Protein AF-A0A2W6T970-F1 (afdb_monomer)

Nearest PDB structures (foldseek):
  1y7y-assembly1_B  TM=8.444E-01  e=2.408E-03  Aeromonas hydrophila
  6rmq-assembly1_A-2  TM=8.717E-01  e=4.153E-03  Deinococcus deserti
  4ia8-assembly1_B  TM=7.438E-01  e=7.609E-03  Enterobacter sp. RFL1396
  3f52-assembly1_A  TM=7.576E-01  e=1.776E-02  Corynebacterium glutamicum
  6hua-assembly1_A  TM=7.014E-01  e=9.114E-02  Streptococcus vestibularis F0396

Structure (mmCIF, N/CA/C/O backbone):
data_AF-A0A2W6T970-F1
#
_entry.id   AF-A0A2W6T970-F1
#
loop_
_atom_site.group_PDB
_atom_site.id
_atom_site.type_symbol
_atom_site.label_atom_id
_atom_site.label_alt_id
_atom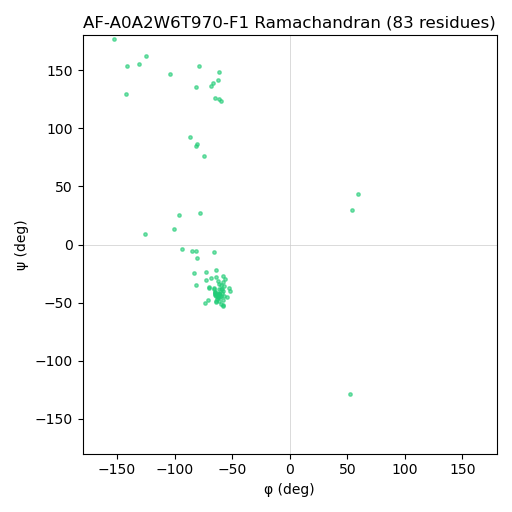_site.label_comp_id
_atom_site.label_asym_id
_atom_site.label_entity_id
_atom_site.label_seq_id
_atom_site.pdbx_PDB_ins_code
_atom_site.Cartn_x
_atom_site.Cartn_y
_atom_site.Cartn_z
_atom_site.occupancy
_atom_site.B_iso_or_equiv
_atom_site.auth_seq_id
_atom_site.auth_comp_id
_atom_site.auth_asym_id
_atom_site.auth_atom_id
_atom_site.pdbx_PDB_model_num
ATOM 1 N N . MET A 1 1 ? -7.380 -0.483 28.790 1.00 53.28 1 MET A N 1
ATOM 2 C CA . MET A 1 1 ? -7.524 0.433 27.644 1.00 53.28 1 MET A CA 1
ATOM 3 C C . MET A 1 1 ? -7.460 -0.428 26.409 1.00 53.28 1 MET A C 1
ATOM 5 O O . MET A 1 1 ? -6.479 -1.150 26.276 1.00 53.28 1 MET A O 1
ATOM 9 N N . SER A 1 2 ? -8.506 -0.422 25.591 1.00 62.53 2 SER A N 1
ATOM 10 C CA . SER A 1 2 ? -8.431 -1.016 24.259 1.00 62.53 2 SER A CA 1
ATOM 11 C C . SER A 1 2 ? -7.322 -0.291 23.483 1.00 62.53 2 SER A C 1
ATOM 13 O O . SER A 1 2 ? -7.285 0.941 23.454 1.00 62.53 2 SER A O 1
ATOM 15 N N . GLU A 1 3 ? -6.334 -1.037 22.991 1.00 83.12 3 GLU A N 1
ATOM 16 C CA . GLU A 1 3 ? -5.222 -0.480 22.222 1.00 83.12 3 GLU A CA 1
ATOM 17 C C . GLU A 1 3 ? -5.670 -0.290 20.771 1.00 83.12 3 GLU A C 1
ATOM 19 O O . GLU A 1 3 ? -6.309 -1.163 20.180 1.00 83.12 3 GLU A O 1
ATOM 24 N N . PHE A 1 4 ? -5.344 0.857 20.172 1.00 93.25 4 PHE A N 1
ATOM 25 C CA . PHE A 1 4 ? -5.672 1.072 18.770 1.00 93.25 4 PHE A CA 1
ATOM 26 C C . PHE A 1 4 ? -4.893 0.094 17.875 1.00 93.25 4 PHE A C 1
ATOM 28 O O . PHE A 1 4 ? -3.664 0.083 17.892 1.00 93.25 4 PHE A O 1
ATOM 35 N N . LYS A 1 5 ? -5.588 -0.660 17.012 1.00 95.25 5 LYS A N 1
ATOM 36 C CA . LYS A 1 5 ? -5.005 -1.664 16.097 1.00 95.25 5 LYS A CA 1
ATOM 37 C C . LYS A 1 5 ? -4.352 -1.043 14.848 1.00 95.25 5 LYS A C 1
ATOM 39 O O . LYS A 1 5 ? -4.249 -1.668 13.797 1.00 95.25 5 LYS A O 1
ATOM 44 N N . THR A 1 6 ? -3.875 0.202 14.944 1.00 93.88 6 THR A N 1
ATOM 45 C CA . THR A 1 6 ? -3.315 0.978 13.822 1.00 93.88 6 THR A CA 1
ATOM 46 C C . THR A 1 6 ? -2.189 0.236 13.100 1.00 93.88 6 THR A C 1
ATOM 48 O O . THR A 1 6 ? -2.170 0.205 11.872 1.00 93.88 6 THR A O 1
ATOM 51 N N . ASN A 1 7 ? -1.257 -0.370 13.841 1.00 94.12 7 ASN A N 1
ATOM 52 C CA . ASN A 1 7 ? -0.121 -1.082 13.246 1.00 94.12 7 ASN A CA 1
ATOM 53 C C . ASN A 1 7 ? -0.557 -2.376 12.544 1.00 94.12 7 ASN A C 1
ATOM 55 O O . ASN A 1 7 ? -0.042 -2.696 11.479 1.00 94.12 7 ASN A O 1
ATOM 59 N N . GLU A 1 8 ? -1.539 -3.087 13.099 1.00 95.44 8 GLU A N 1
ATOM 60 C CA . GLU A 1 8 ? -2.109 -4.288 12.484 1.00 95.44 8 GLU A CA 1
ATOM 61 C C . GLU A 1 8 ? -2.797 -3.952 11.155 1.00 95.44 8 GLU A C 1
ATOM 63 O O . GLU A 1 8 ? -2.495 -4.558 10.130 1.00 95.44 8 GLU A O 1
ATOM 68 N N . ILE A 1 9 ? -3.640 -2.915 11.142 1.00 95.69 9 ILE A N 1
ATOM 69 C CA . ILE A 1 9 ? -4.340 -2.462 9.932 1.00 95.69 9 ILE A CA 1
ATOM 70 C C . ILE A 1 9 ? -3.339 -2.018 8.852 1.00 95.69 9 ILE A C 1
ATOM 72 O O . ILE A 1 9 ? -3.496 -2.371 7.683 1.00 95.69 9 ILE A O 1
ATOM 76 N N . LYS A 1 10 ? -2.281 -1.279 9.222 1.00 95.31 10 LYS A N 1
ATOM 77 C CA . LYS A 1 10 ? -1.215 -0.877 8.283 1.00 95.31 10 LYS A CA 1
ATOM 78 C C . LYS A 1 10 ? -0.494 -2.080 7.683 1.00 95.31 10 LYS A C 1
ATOM 80 O O . LYS A 1 10 ? -0.291 -2.124 6.468 1.00 95.31 10 LYS A O 1
ATOM 85 N N . LYS A 1 11 ? -0.170 -3.071 8.514 1.00 96.50 11 LYS A N 1
ATOM 86 C CA . LYS A 1 11 ? 0.463 -4.312 8.072 1.00 96.50 11 LYS A CA 1
ATOM 87 C C . LYS A 1 11 ? -0.422 -5.084 7.089 1.00 96.50 11 LYS A C 1
ATOM 89 O O . LYS A 1 11 ? 0.085 -5.523 6.060 1.00 96.50 11 LYS A O 1
ATOM 94 N N . LEU A 1 12 ? -1.731 -5.171 7.338 1.00 97.19 12 LEU A N 1
ATOM 95 C CA . LEU A 1 12 ? -2.676 -5.809 6.412 1.00 97.19 12 LEU A CA 1
ATOM 96 C C . LEU A 1 12 ? -2.714 -5.107 5.047 1.00 97.19 12 LEU A C 1
ATOM 98 O O . LEU A 1 12 ? -2.750 -5.767 4.012 1.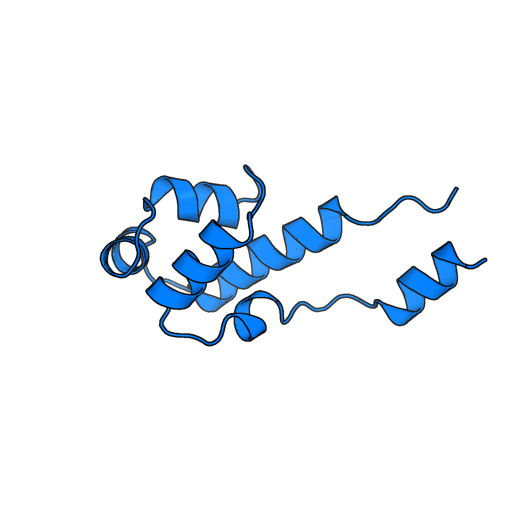00 97.19 12 LEU A O 1
ATOM 102 N N . VAL A 1 13 ? -2.636 -3.773 5.016 1.00 97.38 13 VAL A N 1
ATOM 103 C CA . VAL A 1 13 ? -2.526 -3.021 3.753 1.00 97.38 13 VAL A CA 1
ATOM 104 C C . VAL A 1 13 ? -1.204 -3.326 3.035 1.00 97.38 13 VAL A C 1
ATOM 106 O O . VAL A 1 13 ? -1.190 -3.527 1.819 1.00 97.38 13 VAL A O 1
ATOM 109 N N . ALA A 1 14 ? -0.085 -3.397 3.763 1.00 97.62 14 ALA A N 1
ATOM 110 C CA . ALA A 1 14 ? 1.212 -3.767 3.190 1.00 97.62 14 ALA A CA 1
ATOM 111 C C . ALA A 1 14 ? 1.201 -5.190 2.593 1.00 97.62 14 ALA A C 1
ATOM 113 O O . ALA A 1 14 ? 1.721 -5.411 1.493 1.00 97.62 14 ALA A O 1
ATOM 114 N N . GLU A 1 15 ? 0.571 -6.141 3.285 1.00 97.50 15 GLU A N 1
ATOM 115 C CA . GLU A 1 15 ? 0.361 -7.513 2.815 1.00 97.50 15 GLU A CA 1
ATOM 116 C C . GLU A 1 15 ? -0.535 -7.543 1.572 1.00 97.50 15 GLU A C 1
ATOM 118 O O . GLU A 1 15 ? -0.161 -8.152 0.567 1.00 97.50 15 GLU A O 1
ATOM 123 N N . ARG A 1 16 ? -1.630 -6.775 1.563 1.00 98.00 16 ARG A N 1
ATOM 124 C CA . ARG A 1 16 ? -2.525 -6.667 0.405 1.00 98.00 16 ARG A CA 1
ATOM 125 C C . ARG A 1 16 ? -1.817 -6.148 -0.850 1.00 98.00 16 ARG A C 1
ATOM 127 O O . ARG A 1 16 ? -2.045 -6.654 -1.952 1.00 98.00 16 ARG A O 1
ATOM 134 N N . ILE A 1 17 ? -0.901 -5.186 -0.703 1.00 97.88 17 ILE A N 1
ATOM 135 C CA . ILE A 1 17 ? -0.057 -4.709 -1.813 1.00 97.88 17 ILE A CA 1
ATOM 136 C C . ILE A 1 17 ? 0.825 -5.844 -2.363 1.00 97.88 17 ILE A C 1
ATOM 138 O O . ILE A 1 17 ? 0.957 -5.973 -3.585 1.00 97.88 17 ILE A O 1
ATOM 142 N N . LYS A 1 18 ? 1.420 -6.678 -1.497 1.00 97.31 18 LYS A N 1
ATOM 143 C CA . LYS A 1 18 ? 2.230 -7.835 -1.925 1.00 97.31 18 LYS A CA 1
ATOM 144 C C . LYS A 1 18 ? 1.400 -8.876 -2.661 1.00 97.31 18 LYS A C 1
ATOM 146 O O . LYS 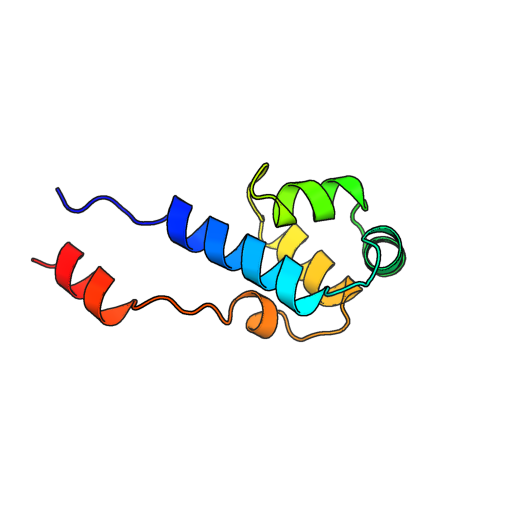A 1 18 ? 1.856 -9.374 -3.689 1.00 97.31 18 LYS A O 1
ATOM 151 N N . GLU A 1 19 ? 0.213 -9.184 -2.150 1.00 97.81 19 GLU A N 1
ATOM 152 C CA . GLU A 1 19 ? -0.709 -10.138 -2.766 1.00 97.81 19 GLU A CA 1
ATOM 153 C C . GLU A 1 19 ? -1.074 -9.715 -4.188 1.00 97.81 19 GLU A C 1
ATOM 155 O O . GLU A 1 19 ? -0.881 -10.483 -5.128 1.00 97.81 19 GLU A O 1
ATOM 160 N N . ILE A 1 20 ? -1.527 -8.470 -4.364 1.00 97.81 20 ILE A N 1
ATOM 161 C CA . ILE A 1 20 ? -1.948 -7.954 -5.674 1.00 97.81 20 ILE A CA 1
ATOM 162 C C . ILE A 1 20 ? -0.770 -7.867 -6.644 1.00 97.81 20 ILE A C 1
ATOM 164 O O . ILE A 1 20 ? -0.914 -8.158 -7.833 1.00 97.81 20 ILE A O 1
ATOM 168 N N . LYS A 1 21 ? 0.410 -7.471 -6.157 1.00 96.88 21 LYS A N 1
ATOM 169 C CA . LYS A 1 21 ? 1.635 -7.483 -6.961 1.00 96.88 21 LYS A CA 1
ATOM 170 C C . LYS A 1 21 ? 1.944 -8.893 -7.487 1.00 96.88 21 LYS A C 1
ATOM 172 O O . LYS A 1 21 ? 2.455 -9.011 -8.606 1.00 96.88 21 LYS A O 1
ATOM 177 N N . GLY A 1 22 ? 1.736 -9.931 -6.673 1.00 97.38 22 GLY A N 1
ATOM 178 C CA . GLY A 1 22 ? 2.159 -11.300 -6.968 1.00 97.38 22 GLY A CA 1
ATOM 179 C C . GLY A 1 22 ? 3.647 -11.369 -7.327 1.00 97.38 22 GLY A C 1
ATOM 180 O O . GLY A 1 22 ? 4.500 -10.786 -6.647 1.00 97.38 22 GLY A O 1
ATOM 181 N N . ASP A 1 23 ? 3.965 -12.000 -8.457 1.00 97.50 23 ASP A N 1
ATOM 182 C CA . ASP A 1 23 ? 5.342 -12.158 -8.946 1.00 97.50 23 ASP A CA 1
ATOM 183 C C . ASP A 1 23 ? 5.892 -10.931 -9.693 1.00 97.50 23 ASP A C 1
ATOM 185 O O . ASP A 1 23 ? 7.076 -10.885 -10.034 1.00 97.50 23 ASP A O 1
ATOM 189 N N . MET A 1 24 ? 5.079 -9.892 -9.932 1.00 97.62 24 MET A N 1
ATOM 190 C CA . MET A 1 24 ? 5.521 -8.708 -10.676 1.00 97.62 24 MET A CA 1
ATOM 191 C C . MET A 1 24 ? 6.686 -8.017 -9.948 1.00 97.62 24 MET A C 1
ATOM 193 O O . MET A 1 24 ? 6.534 -7.646 -8.785 1.00 97.62 24 MET A O 1
ATOM 197 N N . PRO A 1 25 ? 7.847 -7.777 -10.583 1.00 98.06 25 PRO A N 1
ATOM 198 C CA . PRO A 1 25 ? 8.938 -7.053 -9.935 1.00 98.06 25 PRO A CA 1
ATOM 199 C C . PRO A 1 25 ? 8.535 -5.615 -9.580 1.00 98.06 25 PRO A C 1
ATOM 201 O O . PRO A 1 25 ? 7.907 -4.933 -10.390 1.00 98.06 25 PRO A O 1
ATOM 204 N N . TYR A 1 26 ? 8.969 -5.100 -8.423 1.00 98.38 26 TYR A N 1
ATOM 205 C CA . TYR A 1 26 ? 8.670 -3.717 -8.008 1.00 98.38 26 TYR A CA 1
ATOM 206 C C . TYR A 1 26 ? 9.129 -2.665 -9.033 1.00 98.38 26 TYR A C 1
ATOM 208 O O . TYR A 1 26 ? 8.493 -1.626 -9.183 1.00 98.38 26 TYR A O 1
ATOM 216 N N . SER A 1 27 ? 10.192 -2.947 -9.792 1.00 98.50 27 SER A N 1
ATOM 217 C CA . SER A 1 27 ? 10.668 -2.085 -10.882 1.00 98.50 27 SER A CA 1
ATOM 218 C C . SER A 1 27 ? 9.654 -1.920 -12.018 1.00 98.50 27 SER A C 1
ATOM 220 O O . SER A 1 27 ? 9.591 -0.854 -12.624 1.00 98.50 27 SER A O 1
ATOM 222 N N . LYS A 1 28 ? 8.819 -2.932 -12.292 1.00 98.56 28 LYS A N 1
ATOM 223 C CA . LYS A 1 28 ? 7.750 -2.847 -13.303 1.00 98.56 28 LYS A CA 1
ATOM 224 C C . LYS A 1 28 ? 6.586 -1.969 -12.847 1.00 98.56 28 LYS A C 1
ATOM 226 O O . LYS A 1 28 ? 5.950 -1.351 -13.697 1.00 98.56 28 LYS A O 1
ATOM 231 N N . ILE A 1 29 ? 6.331 -1.912 -11.539 1.00 98.50 29 ILE A N 1
ATOM 232 C CA . ILE A 1 29 ? 5.335 -1.016 -10.936 1.00 98.50 29 ILE A CA 1
ATOM 233 C C . ILE A 1 29 ? 5.874 0.417 -10.957 1.00 98.50 29 ILE A C 1
ATOM 235 O O . ILE A 1 29 ? 5.216 1.306 -11.486 1.00 98.50 29 ILE A O 1
ATOM 239 N N . ALA A 1 30 ? 7.107 0.616 -10.477 1.00 98.62 30 ALA A N 1
ATOM 240 C CA . ALA A 1 30 ? 7.780 1.917 -10.439 1.00 98.62 30 ALA A CA 1
ATOM 241 C C . ALA A 1 30 ? 7.921 2.566 -11.825 1.00 98.62 30 ALA A C 1
ATOM 243 O O . ALA A 1 30 ? 7.828 3.777 -11.954 1.00 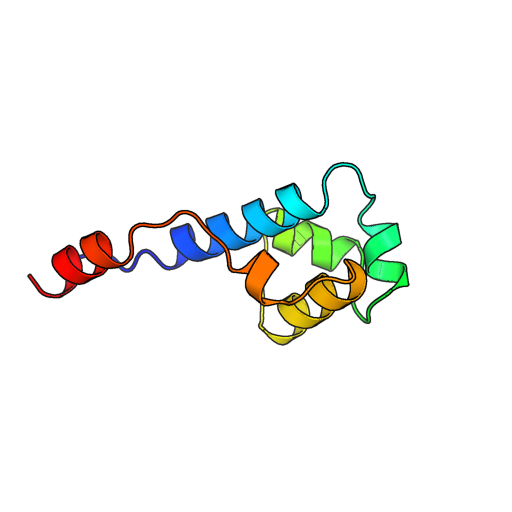98.62 30 ALA A O 1
ATOM 244 N N . ALA A 1 31 ? 8.078 1.773 -12.890 1.00 98.56 31 ALA A N 1
ATOM 245 C CA . ALA A 1 31 ? 8.108 2.284 -14.264 1.00 98.56 31 ALA A CA 1
ATOM 246 C C . ALA A 1 31 ? 6.772 2.903 -14.737 1.00 98.56 31 ALA A C 1
ATOM 248 O O . ALA A 1 31 ? 6.691 3.409 -15.855 1.00 98.56 31 ALA A O 1
ATOM 249 N N . LYS A 1 32 ? 5.709 2.809 -13.932 1.00 98.50 32 LYS A N 1
ATOM 250 C CA . LYS A 1 32 ? 4.337 3.195 -14.279 1.00 98.50 32 LYS A CA 1
ATOM 251 C C . LYS A 1 32 ? 3.718 4.191 -13.287 1.00 98.50 32 LYS A C 1
ATOM 253 O O . LYS A 1 32 ? 2.507 4.420 -13.384 1.00 98.50 32 LYS A O 1
ATOM 258 N N . CYS A 1 33 ? 4.511 4.728 -12.359 1.00 98.06 33 CYS A N 1
ATOM 259 C CA . CYS A 1 33 ? 4.118 5.684 -11.322 1.00 98.06 33 CYS A CA 1
ATOM 260 C C . CYS A 1 33 ? 5.318 6.560 -10.897 1.00 98.06 33 CYS A C 1
ATOM 262 O O . CYS A 1 33 ? 6.430 6.371 -11.387 1.00 98.06 33 CYS A O 1
ATOM 264 N N . ASN A 1 34 ? 5.110 7.524 -10.001 1.00 98.19 34 ASN A N 1
ATOM 265 C CA . ASN A 1 34 ? 6.111 8.535 -9.627 1.00 98.19 34 ASN A CA 1
ATOM 266 C C . ASN A 1 34 ? 6.916 8.186 -8.359 1.00 98.19 34 ASN A C 1
ATOM 268 O O . ASN A 1 34 ? 7.410 9.076 -7.666 1.00 98.19 34 ASN A O 1
ATOM 272 N N . ILE A 1 35 ? 7.052 6.899 -8.024 1.00 98.25 35 ILE A N 1
ATOM 273 C CA . ILE A 1 35 ? 7.794 6.432 -6.840 1.00 98.25 35 ILE A CA 1
ATOM 274 C C . ILE A 1 35 ? 8.779 5.315 -7.191 1.00 98.25 35 ILE A C 1
ATOM 276 O O . ILE A 1 35 ? 8.618 4.586 -8.167 1.00 98.25 35 ILE A O 1
ATOM 280 N N . THR A 1 36 ? 9.825 5.163 -6.378 1.00 98.56 36 THR A N 1
ATOM 281 C CA . THR A 1 36 ? 10.894 4.191 -6.639 1.00 98.56 36 THR A CA 1
ATOM 282 C C . THR A 1 36 ? 10.490 2.766 -6.263 1.00 98.56 36 THR A C 1
ATOM 284 O O . THR A 1 36 ? 9.710 2.541 -5.339 1.00 98.56 36 THR A O 1
ATOM 287 N N . ALA A 1 37 ? 11.106 1.774 -6.912 1.00 98.50 37 ALA A N 1
ATOM 288 C CA . ALA A 1 37 ? 10.936 0.366 -6.547 1.00 98.50 37 ALA A CA 1
ATOM 289 C C . ALA A 1 37 ? 11.307 0.088 -5.077 1.00 98.50 37 ALA A C 1
ATOM 291 O O . ALA A 1 37 ? 10.650 -0.718 -4.423 1.00 98.50 37 ALA A O 1
ATOM 292 N N . ALA A 1 38 ? 12.322 0.786 -4.551 1.00 98.56 38 ALA A N 1
ATOM 29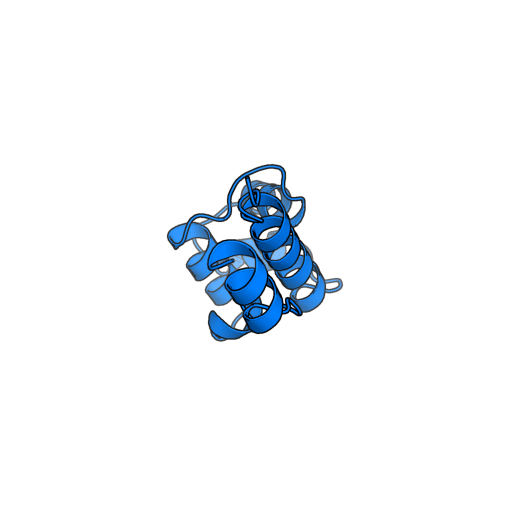3 C CA . ALA A 1 38 ? 12.711 0.712 -3.144 1.00 98.56 38 ALA A CA 1
ATOM 294 C C . ALA A 1 38 ? 11.590 1.211 -2.221 1.00 98.56 38 ALA A C 1
ATOM 296 O O . ALA A 1 38 ? 11.214 0.504 -1.294 1.00 98.56 38 ALA A O 1
ATOM 297 N N . ARG A 1 39 ? 10.975 2.362 -2.534 1.00 98.38 39 ARG A N 1
ATOM 298 C CA . ARG A 1 39 ? 9.842 2.906 -1.768 1.00 98.38 39 ARG A CA 1
ATOM 299 C C . ARG A 1 39 ? 8.656 1.940 -1.746 1.00 98.38 39 ARG A C 1
ATOM 301 O O . ARG A 1 39 ? 8.083 1.714 -0.685 1.00 98.38 39 ARG A O 1
ATOM 308 N N . ILE A 1 40 ? 8.314 1.349 -2.895 1.00 98.44 40 ILE A N 1
ATOM 309 C CA . ILE A 1 40 ? 7.229 0.357 -2.988 1.00 98.44 40 ILE A CA 1
ATOM 310 C C . ILE A 1 40 ? 7.565 -0.872 -2.137 1.00 98.44 40 ILE A C 1
ATOM 312 O O . ILE A 1 40 ? 6.718 -1.353 -1.387 1.00 98.44 40 ILE A O 1
ATOM 316 N N . SER A 1 41 ? 8.805 -1.360 -2.224 1.00 98.31 41 SER A N 1
ATOM 317 C CA . SER A 1 41 ? 9.286 -2.487 -1.425 1.00 98.31 41 SER A CA 1
ATOM 318 C C . SER A 1 41 ? 9.232 -2.195 0.075 1.00 98.31 41 SER A C 1
ATOM 320 O O . SER A 1 41 ? 8.786 -3.050 0.833 1.00 98.31 41 SER A O 1
ATOM 322 N N . ASP A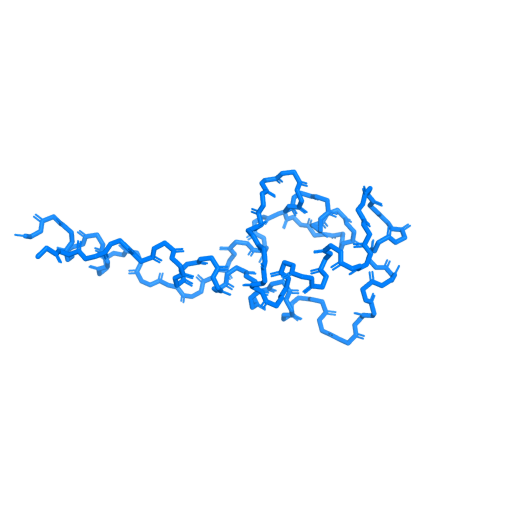 1 42 ? 9.669 -1.019 0.520 1.00 98.56 42 ASP A N 1
ATOM 323 C CA . ASP A 1 42 ? 9.668 -0.669 1.942 1.00 98.56 42 ASP A CA 1
ATOM 324 C C . ASP A 1 42 ? 8.241 -0.580 2.496 1.00 98.56 42 ASP A C 1
ATOM 326 O O . ASP A 1 42 ? 7.985 -1.130 3.564 1.00 98.56 42 ASP A O 1
ATOM 330 N N . VAL A 1 43 ? 7.300 0.004 1.742 1.00 97.94 43 VAL A N 1
ATOM 331 C CA . VAL A 1 43 ? 5.865 -0.017 2.084 1.00 97.94 43 VAL A CA 1
ATOM 332 C C . VAL A 1 43 ? 5.338 -1.448 2.160 1.00 97.94 43 VAL A C 1
ATOM 334 O O . VAL A 1 43 ? 4.740 -1.839 3.152 1.00 97.94 43 VAL A O 1
ATOM 337 N N . SER A 1 44 ? 5.589 -2.253 1.127 1.00 97.31 44 SER A N 1
ATOM 338 C CA . SER A 1 44 ? 5.070 -3.627 1.026 1.00 97.31 44 SER A CA 1
ATOM 339 C C . SER A 1 44 ? 5.629 -4.543 2.124 1.00 97.31 44 SER A C 1
ATOM 341 O O . SER A 1 44 ? 5.067 -5.590 2.429 1.00 97.31 44 SER A O 1
ATOM 343 N N . ASN A 1 45 ? 6.775 -4.186 2.706 1.00 96.88 45 ASN A N 1
ATOM 344 C CA . ASN A 1 45 ? 7.412 -4.896 3.813 1.00 96.88 45 ASN A CA 1
ATOM 345 C C . ASN A 1 45 ? 7.170 -4.238 5.177 1.00 96.88 45 ASN A C 1
ATOM 347 O O . ASN A 1 45 ? 7.868 -4.605 6.118 1.00 96.88 45 ASN A O 1
ATOM 351 N N . ASP A 1 46 ? 6.230 -3.292 5.272 1.00 96.56 46 ASP A N 1
ATOM 352 C CA . ASP A 1 46 ? 5.871 -2.591 6.513 1.00 96.56 46 ASP A CA 1
ATOM 353 C C . ASP A 1 46 ? 7.079 -1.927 7.212 1.00 96.56 46 ASP A C 1
ATOM 355 O O . ASP A 1 46 ? 7.152 -1.790 8.428 1.00 96.56 46 ASP A O 1
ATOM 359 N N . LYS A 1 47 ? 8.087 -1.519 6.427 1.00 97.50 47 LYS A N 1
ATOM 360 C CA . LYS A 1 47 ? 9.271 -0.800 6.931 1.00 97.50 47 LYS A CA 1
ATOM 361 C C . LYS A 1 47 ? 9.012 0.694 7.079 1.00 97.50 47 LYS A C 1
ATOM 363 O O . LYS A 1 47 ? 9.715 1.379 7.817 1.00 97.50 47 LYS A O 1
ATOM 368 N N . ILE A 1 48 ? 8.053 1.202 6.312 1.00 96.44 48 ILE A N 1
ATOM 369 C CA . ILE A 1 48 ? 7.616 2.593 6.302 1.00 96.44 48 ILE A CA 1
ATOM 370 C C . ILE A 1 48 ? 6.103 2.638 6.135 1.00 96.44 48 ILE A C 1
ATOM 372 O O . ILE A 1 48 ? 5.508 1.768 5.502 1.00 96.44 48 ILE A O 1
ATOM 376 N N . ASP A 1 49 ? 5.504 3.713 6.630 1.00 94.94 49 ASP A N 1
ATOM 377 C CA . ASP A 1 49 ? 4.074 3.939 6.488 1.00 94.94 49 ASP A CA 1
ATOM 378 C C . ASP A 1 49 ? 3.661 4.180 5.026 1.00 94.94 49 ASP A C 1
ATOM 380 O O . ASP A 1 49 ? 4.314 4.932 4.285 1.00 94.94 49 ASP A O 1
ATOM 384 N N . CYS A 1 50 ? 2.533 3.591 4.627 1.00 96.38 50 CYS A N 1
ATOM 385 C CA . CYS A 1 50 ? 1.933 3.827 3.322 1.00 96.38 50 CYS A CA 1
ATOM 386 C C . CYS A 1 50 ? 1.123 5.128 3.344 1.00 96.38 50 CYS A C 1
ATOM 388 O O . CYS A 1 50 ? -0.089 5.138 3.551 1.00 96.38 50 CYS A O 1
ATOM 390 N N . GLN A 1 51 ? 1.798 6.256 3.127 1.00 96.19 51 GLN A N 1
ATOM 391 C CA . GLN A 1 51 ? 1.108 7.538 2.981 1.00 96.19 51 GLN A CA 1
ATOM 392 C C . GLN A 1 51 ? 0.164 7.522 1.773 1.00 96.19 51 GLN A C 1
ATOM 394 O O . GLN A 1 51 ? 0.476 6.913 0.750 1.00 96.19 51 GLN A O 1
ATOM 399 N N . LEU A 1 52 ? -0.942 8.270 1.850 1.00 97.44 52 LEU A N 1
ATOM 400 C CA . LEU A 1 52 ? -1.985 8.304 0.816 1.00 97.44 52 LEU A CA 1
ATOM 401 C C . LEU A 1 52 ? -1.444 8.573 -0.601 1.00 97.44 52 LEU A C 1
ATOM 403 O O . LEU A 1 52 ? -1.876 7.936 -1.556 1.00 97.44 52 LEU A O 1
ATOM 407 N N . SER A 1 53 ? -0.463 9.467 -0.748 1.00 97.94 53 SER A N 1
ATOM 408 C CA . SER A 1 53 ? 0.188 9.720 -2.041 1.00 97.94 53 SER A CA 1
ATOM 409 C C . SER A 1 53 ? 0.909 8.479 -2.577 1.00 97.94 53 SER A C 1
ATOM 411 O O . SER A 1 53 ? 0.733 8.110 -3.733 1.00 97.94 53 SER A O 1
ATOM 413 N N . THR A 1 54 ? 1.668 7.785 -1.724 1.00 98.00 54 THR A N 1
ATOM 414 C CA . THR A 1 54 ? 2.357 6.537 -2.083 1.00 98.00 54 THR A CA 1
ATOM 415 C C . THR A 1 54 ? 1.350 5.437 -2.410 1.00 98.00 54 THR A C 1
ATOM 417 O O . THR A 1 54 ? 1.525 4.724 -3.392 1.00 98.00 54 THR A O 1
ATOM 420 N N . PHE A 1 55 ? 0.267 5.340 -1.643 1.00 98.25 55 PHE A N 1
ATOM 421 C CA . PHE A 1 55 ? -0.822 4.397 -1.874 1.00 98.25 55 PHE A CA 1
ATOM 422 C C . PHE A 1 55 ? -1.462 4.574 -3.264 1.00 98.25 55 PHE A C 1
ATOM 424 O O . PHE A 1 55 ? -1.595 3.609 -4.019 1.00 98.25 55 PHE A O 1
ATOM 431 N N . ILE A 1 56 ? -1.783 5.817 -3.645 1.00 98.50 56 ILE A N 1
ATOM 432 C CA . ILE A 1 56 ? -2.345 6.153 -4.965 1.00 98.50 56 ILE A CA 1
ATOM 433 C C . ILE A 1 56 ? -1.339 5.860 -6.090 1.00 98.50 56 ILE A C 1
ATOM 435 O O . ILE A 1 56 ? -1.718 5.311 -7.126 1.00 98.50 56 ILE A O 1
ATOM 439 N N . GLU A 1 57 ? -0.057 6.176 -5.897 1.00 98.62 57 GLU A N 1
ATOM 440 C CA . GLU A 1 57 ? 0.999 5.886 -6.878 1.00 98.62 57 GLU A CA 1
ATOM 441 C C . GLU A 1 57 ? 1.214 4.371 -7.068 1.00 98.62 57 GLU A C 1
ATOM 443 O O . GLU A 1 57 ? 1.386 3.907 -8.197 1.00 98.62 57 GLU A O 1
ATOM 448 N N . ILE A 1 58 ? 1.129 3.565 -6.001 1.00 98.50 58 ILE A N 1
ATOM 449 C CA . ILE A 1 58 ? 1.183 2.094 -6.093 1.00 98.50 58 ILE A CA 1
ATOM 450 C C . ILE A 1 58 ? -0.018 1.559 -6.884 1.00 98.50 58 ILE A C 1
ATOM 452 O O . ILE A 1 58 ? 0.177 0.791 -7.830 1.00 98.50 58 ILE A O 1
ATOM 456 N N . ALA A 1 59 ? -1.242 1.991 -6.554 1.00 98.56 59 ALA A N 1
ATOM 457 C CA . ALA A 1 59 ? -2.453 1.589 -7.278 1.00 98.56 59 ALA A CA 1
ATOM 458 C C . ALA A 1 59 ? -2.373 1.968 -8.766 1.00 98.56 59 ALA A C 1
ATOM 460 O O . ALA A 1 59 ? -2.680 1.158 -9.645 1.00 98.56 59 ALA A O 1
ATOM 461 N N . THR A 1 60 ? -1.863 3.172 -9.047 1.00 98.69 60 THR A N 1
ATOM 462 C CA . THR A 1 60 ? -1.593 3.650 -10.405 1.00 98.69 60 THR A CA 1
ATOM 463 C C . THR A 1 60 ? -0.626 2.710 -11.114 1.00 98.69 60 THR A C 1
ATOM 465 O O . THR A 1 60 ? -0.961 2.200 -12.184 1.00 98.69 60 THR A O 1
ATOM 468 N N . GLY A 1 61 ? 0.534 2.410 -10.521 1.00 98.50 61 GLY A N 1
ATOM 469 C CA . GLY A 1 61 ? 1.540 1.517 -11.106 1.00 98.50 61 GLY A CA 1
ATOM 470 C C . GLY A 1 61 ? 1.027 0.095 -11.378 1.00 98.50 61 GLY A C 1
ATOM 471 O O . GLY A 1 61 ? 1.387 -0.506 -12.395 1.00 98.50 61 GLY A O 1
ATOM 472 N N . LEU A 1 62 ? 0.136 -0.409 -10.521 1.00 98.38 62 LEU A N 1
ATOM 473 C CA . LEU A 1 62 ? -0.539 -1.706 -10.656 1.00 98.38 62 LEU A CA 1
ATOM 474 C C . LEU A 1 62 ? -1.740 -1.689 -11.621 1.00 98.38 62 LEU A C 1
ATOM 476 O O . LEU A 1 62 ? -2.198 -2.755 -12.018 1.00 98.38 62 LEU A O 1
ATOM 480 N N . ARG A 1 63 ? -2.205 -0.507 -12.054 1.00 98.19 63 ARG A N 1
ATOM 481 C CA . ARG A 1 63 ? -3.393 -0.309 -12.912 1.00 98.19 63 ARG A CA 1
ATOM 482 C C . ARG A 1 63 ? -4.682 -0.859 -12.294 1.00 98.19 63 ARG A C 1
ATOM 484 O O . ARG A 1 63 ? -5.499 -1.462 -12.984 1.00 98.19 63 ARG A O 1
ATOM 491 N N . ILE A 1 64 ? -4.870 -0.604 -11.004 1.00 98.44 64 ILE A N 1
ATOM 492 C CA . ILE A 1 64 ? -6.057 -1.014 -10.247 1.00 98.44 64 ILE A CA 1
ATOM 4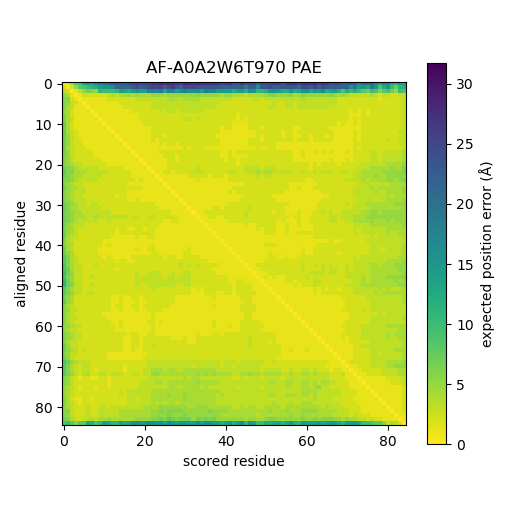93 C C . ILE A 1 64 ? -6.720 0.182 -9.570 1.00 98.44 64 ILE A C 1
ATOM 495 O O . ILE A 1 64 ? -6.106 1.233 -9.375 1.00 98.44 64 ILE A O 1
ATOM 499 N N . HIS A 1 65 ? -7.980 0.012 -9.179 1.00 98.25 65 HIS A N 1
ATOM 500 C CA . HIS A 1 65 ? -8.648 0.985 -8.327 1.00 98.25 65 HIS A CA 1
ATOM 501 C C . HIS A 1 65 ? -8.006 0.972 -6.920 1.00 98.25 65 HIS A C 1
ATOM 503 O O . HIS A 1 65 ? -7.790 -0.112 -6.380 1.00 98.25 65 HIS A O 1
ATOM 509 N N . PRO A 1 66 ? -7.735 2.124 -6.269 1.00 97.50 66 PRO A N 1
ATOM 510 C CA . PRO A 1 66 ? -7.082 2.152 -4.953 1.00 97.50 66 PRO A CA 1
ATOM 511 C C . PRO A 1 66 ? -7.827 1.373 -3.857 1.00 97.50 66 PRO A C 1
ATOM 513 O O . PRO A 1 66 ? -7.201 0.857 -2.941 1.00 97.50 66 PRO A O 1
ATOM 516 N N . LYS A 1 67 ? -9.156 1.234 -3.970 1.00 97.38 67 LYS A N 1
ATOM 517 C CA . LYS A 1 67 ? -9.965 0.380 -3.077 1.00 97.38 67 LYS A CA 1
ATOM 518 C C . LYS A 1 67 ? -9.430 -1.054 -2.991 1.00 97.38 67 LYS A C 1
ATOM 520 O O . LYS A 1 67 ? -9.444 -1.611 -1.908 1.00 97.38 67 LYS A O 1
ATOM 525 N N . GLU A 1 68 ? -8.930 -1.620 -4.088 1.00 98.12 68 GLU A N 1
ATOM 526 C CA . GLU A 1 68 ? -8.429 -3.002 -4.113 1.00 98.12 68 GLU A CA 1
ATOM 527 C C . GLU A 1 68 ? -7.238 -3.199 -3.159 1.00 98.12 68 GLU A C 1
ATOM 529 O O . GLU A 1 68 ? -7.106 -4.249 -2.535 1.00 98.12 68 GLU A O 1
ATOM 534 N N . LEU A 1 69 ? -6.399 -2.168 -2.994 1.00 96.81 69 LEU A N 1
ATOM 535 C CA . LEU A 1 69 ? -5.295 -2.171 -2.030 1.00 96.81 69 LEU A CA 1
ATOM 536 C C . LEU A 1 69 ? -5.773 -2.034 -0.570 1.00 96.81 69 LEU A C 1
ATOM 538 O O . LEU A 1 69 ? -5.052 -2.429 0.340 1.00 96.81 69 LEU A O 1
ATOM 542 N N . PHE A 1 70 ? -6.960 -1.460 -0.346 1.00 94.62 70 PHE A N 1
ATOM 543 C CA . PHE A 1 70 ? -7.595 -1.317 0.974 1.00 94.62 70 PHE A CA 1
ATOM 544 C C . PHE A 1 70 ? -8.563 -2.459 1.302 1.00 94.62 70 PHE A C 1
ATOM 546 O O . PHE A 1 70 ? -9.113 -2.482 2.401 1.00 94.62 70 PHE A O 1
ATOM 553 N N . ASP A 1 71 ? -8.790 -3.383 0.370 1.00 96.06 71 ASP A N 1
ATOM 554 C CA . ASP A 1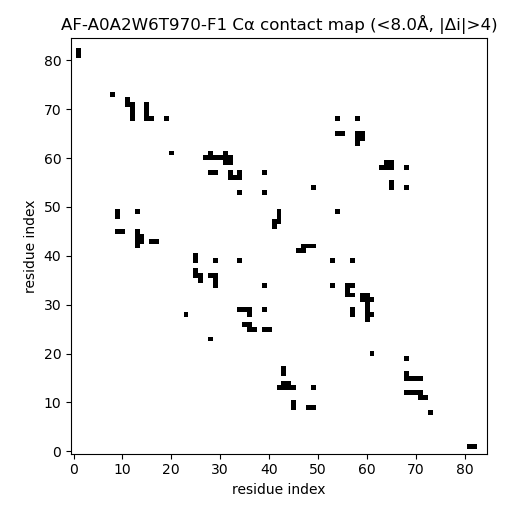 71 ? -9.655 -4.544 0.558 1.00 96.06 71 ASP A CA 1
ATOM 555 C C . ASP A 1 71 ? -8.948 -5.583 1.443 1.00 96.06 71 ASP A C 1
ATOM 557 O O . ASP A 1 71 ? -8.360 -6.551 0.960 1.00 96.06 71 ASP A O 1
ATOM 561 N N . ILE A 1 72 ? -8.924 -5.296 2.747 1.00 96.50 72 ILE A N 1
ATOM 562 C CA . ILE A 1 72 ? -8.263 -6.084 3.791 1.00 96.50 72 ILE A CA 1
ATOM 563 C C . ILE A 1 72 ? -9.278 -6.892 4.598 1.00 96.50 72 ILE A C 1
ATOM 565 O O . ILE A 1 72 ? -10.397 -6.445 4.861 1.00 96.50 72 ILE A O 1
ATOM 569 N N . VAL A 1 73 ? -8.860 -8.072 5.054 1.00 93.81 73 VAL A N 1
ATOM 570 C CA . VAL A 1 73 ? -9.662 -8.916 5.945 1.00 93.81 73 VAL A CA 1
ATOM 571 C C . VAL A 1 73 ? -9.398 -8.496 7.391 1.00 93.81 73 VAL A C 1
ATOM 573 O O . VAL A 1 73 ? -8.454 -8.964 8.019 1.00 93.81 73 VAL A O 1
ATOM 576 N N . PHE A 1 74 ? -10.223 -7.585 7.906 1.00 96.06 74 PHE A N 1
ATOM 577 C CA . PHE A 1 74 ? -10.174 -7.117 9.292 1.00 96.06 74 PHE A CA 1
ATOM 578 C C . PHE A 1 74 ? -11.595 -6.898 9.823 1.00 96.06 74 PHE A C 1
ATOM 580 O O . PHE A 1 74 ? -12.400 -6.222 9.173 1.00 96.06 74 PHE A O 1
ATOM 587 N N . ASP A 1 75 ? -11.920 -7.454 10.994 1.00 95.56 75 ASP A N 1
ATOM 588 C CA . ASP A 1 75 ? -13.243 -7.273 11.598 1.00 95.56 75 ASP A CA 1
ATOM 589 C C . ASP A 1 75 ? -13.335 -5.922 12.318 1.00 95.56 75 ASP A C 1
ATOM 591 O O . ASP A 1 75 ? -13.110 -5.782 13.521 1.00 95.56 75 ASP A O 1
ATOM 595 N N . PHE A 1 76 ? -13.691 -4.894 11.549 1.00 94.75 76 PHE A N 1
ATOM 596 C CA . PHE A 1 76 ? -13.941 -3.563 12.091 1.00 94.75 76 PHE A CA 1
ATOM 597 C C . PHE A 1 76 ? -15.133 -3.526 13.053 1.00 94.75 76 PHE A C 1
ATOM 599 O O . PHE A 1 76 ? -15.150 -2.679 13.941 1.00 94.75 76 PHE A O 1
ATOM 606 N N . LYS A 1 77 ? -16.127 -4.413 12.908 1.00 95.56 77 LYS A N 1
ATOM 607 C CA . LYS A 1 77 ? -17.303 -4.406 13.791 1.00 95.56 77 LYS A CA 1
ATOM 608 C C . LYS A 1 77 ? -16.922 -4.876 15.187 1.00 95.56 77 LYS A C 1
ATOM 610 O O . LYS A 1 77 ? -17.275 -4.206 16.154 1.00 95.56 77 LYS A O 1
ATOM 615 N N . GLU A 1 78 ? -16.196 -5.988 15.278 1.00 95.38 78 GLU A N 1
ATOM 616 C CA . GLU A 1 78 ? -15.658 -6.485 16.546 1.00 95.38 78 GLU A CA 1
ATOM 617 C C . GLU A 1 78 ? -14.700 -5.459 17.155 1.00 95.38 78 GLU A C 1
ATOM 619 O O . GLU A 1 78 ? -14.885 -5.057 18.301 1.00 95.38 78 GLU A O 1
ATOM 624 N N . TYR A 1 79 ? -13.756 -4.939 16.363 1.00 95.06 79 TYR A N 1
ATOM 625 C CA . TYR A 1 79 ? -12.793 -3.948 16.842 1.00 95.06 79 TYR A CA 1
ATOM 626 C C . TYR A 1 79 ? -13.452 -2.688 17.428 1.00 95.06 79 TYR A C 1
ATOM 628 O O . TYR A 1 79 ? -13.045 -2.212 18.487 1.00 95.06 79 TYR A O 1
ATOM 636 N N . TYR A 1 80 ? -14.479 -2.141 16.774 1.00 94.56 80 TYR A N 1
ATOM 637 C CA . TYR A 1 80 ? -15.200 -0.985 17.311 1.00 94.56 80 TYR A CA 1
ATOM 638 C C . TYR A 1 80 ? -16.032 -1.345 18.540 1.00 94.56 80 TYR A C 1
ATOM 640 O O . TYR A 1 80 ? -16.036 -0.583 19.502 1.00 94.56 80 TYR A O 1
ATOM 648 N N . SER A 1 81 ? -16.644 -2.533 18.568 1.00 94.50 81 SER A N 1
ATOM 649 C CA . SER A 1 81 ? -17.311 -3.015 19.778 1.00 94.50 81 SER A CA 1
ATOM 650 C C . SER A 1 81 ? -16.349 -3.103 20.968 1.00 94.50 81 SER A C 1
ATOM 652 O O . SER A 1 81 ? -16.763 -2.794 22.076 1.00 94.50 81 SER A O 1
ATOM 654 N N . GLU A 1 82 ? -15.091 -3.508 20.774 1.00 92.50 82 GLU A N 1
ATOM 655 C CA . GLU A 1 82 ? -14.070 -3.548 21.836 1.00 92.50 82 GLU A CA 1
ATOM 656 C C . GLU A 1 82 ? -13.636 -2.153 22.320 1.00 92.50 82 GLU A C 1
ATOM 658 O O . GLU A 1 82 ? -13.190 -2.017 23.457 1.00 92.50 82 GLU A O 1
ATOM 663 N N . LEU A 1 83 ? -13.697 -1.131 21.459 1.00 93.44 83 LEU A N 1
ATOM 664 C CA . LEU A 1 83 ? -13.314 0.250 21.785 1.00 93.44 83 LEU A CA 1
ATOM 665 C C . LEU A 1 83 ? -14.415 1.025 22.513 1.00 93.44 83 LEU A C 1
ATOM 667 O O . LEU A 1 83 ? -14.102 1.871 23.349 1.00 93.44 83 LEU A O 1
ATOM 671 N N . ASP A 1 84 ? -15.671 0.758 22.161 1.00 92.69 84 ASP A N 1
ATOM 672 C CA . ASP A 1 84 ? -16.843 1.445 22.710 1.00 92.69 84 ASP A CA 1
ATOM 673 C C . ASP A 1 84 ? -17.330 0.832 24.043 1.00 92.69 84 ASP A C 1
ATOM 675 O O . ASP A 1 84 ? -18.241 1.379 24.671 1.00 92.69 84 ASP A O 1
ATOM 679 N N . ASN A 1 85 ? -16.725 -0.286 24.472 1.00 82.50 85 ASN A N 1
ATOM 680 C CA . ASN A 1 85 ? -16.959 -0.976 25.750 1.00 82.50 85 ASN A CA 1
ATOM 681 C C . ASN A 1 85 ? -15.997 -0.502 26.853 1.00 82.50 85 ASN A C 1
ATOM 683 O O . ASN A 1 85 ? -16.462 -0.370 28.009 1.00 82.50 85 ASN A O 1
#

Radius of gyration: 14.16 Å; Cα contacts (8 Å, |Δi|>4): 77; chains: 1; bounding box: 30×22×42 Å

pLDDT: mean 95.74, std 6.49, range [53.28, 98.69]

Secondary structure (DSSP, 8-state):
-PPP-HHHHHHH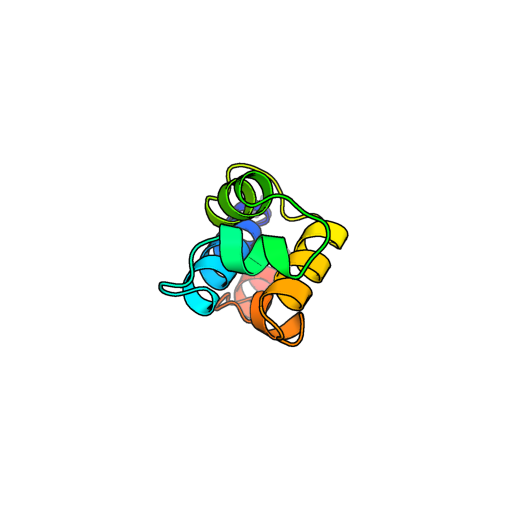HHHHHHHHHTT--HHHHHTTSSS-HHHHHHHHTTSS---HHHHHHHHHHHTS-HHHHH-----HHHHHHHH--

Sequence (85 aa):
MSEFKTNEIKKLVAERIKEIKGDMPYSKIAAKCNITAARISDVSNDKIDCQLSTFIEIATGLRIHPKELFDIVFDFKEYYSELDN

Foldseek 3Di:
DQDDCVLVLQLQLLCLLCVLCPPPQLCQLVVQFPDDSVVNVCSNVSVDGCPPNNLVRSCRSSVHDSVSSSPGPDPPVVSVVVVVD

Mean predicted aligned error: 2.87 Å

Solvent-accessible surface area (backbone atoms only — not comparable to full-atom values): 4892 Å² total; per-residue (Å²): 128,73,76,82,61,61,67,59,56,51,42,45,36,14,48,36,44,44,61,76,46,57,88,59,55,52,60,65,31,26,76,52,37,93,52,52,33,64,58,53,48,33,25,40,66,61,75,43,83,74,48,70,68,58,46,48,33,51,21,49,24,68,72,50,64,57,63,65,44,66,68,56,97,68,68,61,68,60,54,48,55,58,65,78,105